Protein AF-A0A840VGY1-F1 (afdb_monomer_lite)

Organism: NCBI:txid595692

Secondary structure (DSSP, 8-state):
--------------------SSSSSHHHHHHHHHHHTTTTT-HHHHHHHHHHHHHH-GGGHHHHHHHHHHHTTT-HHHHHHHHHHHHHH-GGGHHHHHHHHHHH-GGGHHHHHHHHHHH-TT---------------------------PPPTT-PPPPPPPPP-PPPP-PPPPP-TTSSSS--

pLDDT: mean 76.1, std 21.3, range [33.56, 98.12]

Foldseek 3Di:
DDDDDDDDDPPPPPPDDPDDDPDDCVVLLVVLLVCLLCCVPPVPVNLVSLLVSCLVCVVCNLSNLLSNCVSVVNDLVSNLSSLLSSCVSPVVCNVVSLVSSCVNRVVNNVSSVVSCLVPPPPNPDPDDPDDDDDDDDDDDDDDDDPPDDDPDPPPDPDDDPDDPDDDPDPDDPDPDPPPPPPDD

Structure (mmCIF, N/CA/C/O backbone):
data_AF-A0A840VGY1-F1
#
_entry.id   AF-A0A840VGY1-F1
#
loop_
_atom_site.group_PDB
_atom_site.id
_atom_site.type_symbol
_atom_site.label_atom_id
_atom_site.label_alt_id
_atom_site.label_comp_id
_atom_site.label_asym_id
_atom_site.label_entity_id
_atom_site.label_seq_id
_atom_site.pdbx_PDB_ins_code
_atom_site.Cartn_x
_atom_site.Cartn_y
_atom_site.Cartn_z
_atom_site.occupancy
_atom_site.B_iso_or_equiv
_atom_site.auth_seq_id
_atom_site.auth_comp_id
_atom_site.auth_asym_id
_atom_site.auth_atom_id
_atom_site.pdbx_PDB_model_num
ATOM 1 N N . MET A 1 1 ? 0.683 31.028 -53.268 1.00 37.47 1 MET A N 1
ATOM 2 C CA . MET A 1 1 ? 1.027 29.956 -52.304 1.00 37.47 1 MET A CA 1
ATOM 3 C C . MET A 1 1 ? 0.993 30.625 -50.931 1.00 37.47 1 MET A C 1
ATOM 5 O O . MET A 1 1 ? 1.718 31.590 -50.764 1.00 37.47 1 MET A O 1
ATOM 9 N N . LYS A 1 2 ? -0.105 30.488 -50.165 1.00 45.09 2 LYS A N 1
ATOM 10 C CA . LYS A 1 2 ? -0.254 29.547 -49.023 1.00 45.09 2 LYS A CA 1
ATOM 11 C C . LYS A 1 2 ? 0.944 29.721 -48.072 1.00 45.09 2 LYS A C 1
ATOM 13 O O . LYS A 1 2 ? 2.042 29.390 -48.481 1.00 45.09 2 LYS A O 1
ATOM 18 N N . THR A 1 3 ? 0.808 30.291 -46.877 1.00 44.94 3 THR A N 1
ATOM 19 C CA . THR A 1 3 ? -0.027 29.775 -45.779 1.00 44.94 3 THR A CA 1
ATOM 20 C C . THR A 1 3 ? -0.295 30.836 -44.701 1.00 44.94 3 THR A C 1
ATOM 22 O O . THR A 1 3 ? 0.644 31.429 -44.177 1.00 44.94 3 THR A O 1
ATOM 25 N N . LEU A 1 4 ? -1.568 30.995 -44.315 1.00 55.50 4 LEU A N 1
ATOM 26 C CA . LEU A 1 4 ? -1.934 31.367 -42.947 1.00 55.50 4 LEU A CA 1
ATOM 27 C C . LEU A 1 4 ? -1.635 30.163 -42.042 1.00 55.50 4 LEU A C 1
ATOM 29 O O . LEU A 1 4 ? -2.032 29.047 -42.374 1.00 55.50 4 LEU A O 1
ATOM 33 N N . LEU A 1 5 ? -0.977 30.390 -40.910 1.00 54.34 5 LEU A N 1
ATOM 34 C CA . LEU A 1 5 ? -0.889 29.434 -39.807 1.00 54.34 5 LEU A CA 1
ATOM 35 C C . LEU A 1 5 ? -1.416 30.135 -38.545 1.00 54.34 5 LEU A C 1
ATOM 37 O O . LEU A 1 5 ? -0.905 31.204 -38.205 1.00 54.34 5 LEU A O 1
ATOM 41 N N . PRO A 1 6 ? -2.464 29.601 -37.894 1.00 53.00 6 PRO A N 1
ATOM 42 C CA . PRO A 1 6 ? -3.043 30.197 -36.700 1.00 53.00 6 PRO A CA 1
ATOM 43 C C . PRO A 1 6 ? -2.184 29.893 -35.469 1.00 53.00 6 PRO A C 1
ATOM 45 O O . PRO A 1 6 ? -1.683 28.784 -35.292 1.00 53.00 6 PRO A O 1
ATOM 48 N N . ALA A 1 7 ? -2.053 30.894 -34.601 1.00 57.69 7 ALA A N 1
ATOM 49 C CA . ALA A 1 7 ? -1.478 30.765 -33.273 1.00 57.69 7 ALA A CA 1
ATOM 50 C C . ALA A 1 7 ? -2.385 29.886 -32.392 1.00 57.69 7 ALA A C 1
ATOM 52 O O . ALA A 1 7 ? -3.384 30.350 -31.846 1.00 57.69 7 ALA A O 1
ATOM 53 N N . THR A 1 8 ? -2.049 28.605 -32.256 1.00 54.56 8 THR A N 1
ATOM 54 C CA . THR A 1 8 ? -2.622 27.729 -31.230 1.00 54.56 8 THR A CA 1
ATOM 55 C C . THR A 1 8 ? -1.930 27.994 -29.899 1.00 54.56 8 THR A C 1
ATOM 57 O O . THR A 1 8 ? -0.812 27.540 -29.660 1.00 54.56 8 THR A O 1
ATOM 60 N N . ILE A 1 9 ? -2.611 28.743 -29.033 1.00 57.97 9 ILE A N 1
ATOM 61 C CA . ILE A 1 9 ? -2.311 28.849 -27.605 1.00 57.97 9 ILE A CA 1
ATOM 62 C C . ILE A 1 9 ? -2.699 27.510 -26.970 1.00 57.97 9 ILE A C 1
ATOM 64 O O . ILE A 1 9 ? -3.877 27.245 -26.742 1.00 57.97 9 ILE A O 1
ATOM 68 N N . LEU A 1 10 ? -1.715 26.649 -26.712 1.00 57.31 10 LEU A N 1
ATOM 69 C CA . LEU A 1 10 ? -1.895 25.470 -25.870 1.00 57.31 10 LEU A CA 1
ATOM 70 C C . LEU A 1 10 ? -1.607 25.884 -24.423 1.00 57.31 10 LEU A C 1
ATOM 72 O O . LEU A 1 10 ? -0.466 25.860 -23.969 1.00 57.31 10 LEU A O 1
ATOM 76 N N . ALA A 1 11 ? -2.648 26.325 -23.716 1.00 55.69 11 ALA A N 1
ATOM 77 C CA . ALA A 1 11 ? -2.593 26.529 -22.275 1.00 55.69 11 ALA A CA 1
ATOM 78 C C . ALA A 1 11 ? -2.561 25.154 -21.590 1.00 55.69 11 ALA A C 1
ATOM 80 O O . ALA A 1 11 ? -3.594 24.521 -21.382 1.00 55.69 11 ALA A O 1
ATOM 81 N N . LEU A 1 12 ? -1.356 24.675 -21.282 1.00 55.78 12 LEU A N 1
ATOM 82 C CA . LEU A 1 12 ? -1.150 23.517 -20.424 1.00 55.78 12 LEU A CA 1
ATOM 83 C C . LEU A 1 12 ? -1.482 23.945 -18.985 1.00 55.78 12 LEU A C 1
ATOM 85 O O . LEU A 1 12 ? -0.701 24.644 -18.341 1.00 55.78 12 LEU A O 1
ATOM 89 N N . LEU A 1 13 ? -2.663 23.568 -18.494 1.00 54.06 13 LEU A N 1
ATOM 90 C CA . LEU A 1 13 ? -2.975 23.621 -17.068 1.00 54.06 13 LEU A CA 1
ATOM 91 C C . LEU A 1 13 ? -2.073 22.604 -16.369 1.00 54.06 13 LEU A C 1
ATOM 93 O O . LEU A 1 13 ? -2.357 21.409 -16.352 1.00 54.06 13 LEU A O 1
ATOM 97 N N . ALA A 1 14 ? -0.960 23.094 -15.831 1.00 49.06 14 ALA A N 1
ATOM 98 C CA . ALA A 1 14 ? -0.169 22.367 -14.861 1.00 49.06 14 ALA A CA 1
ATOM 99 C C . ALA A 1 14 ? -1.057 22.100 -13.639 1.00 49.06 14 ALA A C 1
ATOM 101 O O . ALA A 1 14 ? -1.367 23.002 -12.860 1.00 49.06 14 ALA A O 1
ATOM 102 N N . THR A 1 15 ? -1.494 20.855 -13.491 1.00 56.97 15 THR A N 1
ATOM 103 C CA . THR A 1 15 ? -1.931 20.301 -12.214 1.00 56.97 15 THR A CA 1
ATOM 104 C C . THR A 1 15 ? -0.753 20.402 -11.253 1.00 56.97 15 THR A C 1
ATOM 106 O O . THR A 1 15 ? 0.192 19.619 -11.335 1.00 56.97 15 THR A O 1
ATOM 109 N N . GLY A 1 16 ? -0.766 21.423 -10.397 1.00 52.69 16 GLY A N 1
ATOM 110 C CA . GLY A 1 16 ? 0.193 21.545 -9.307 1.00 52.69 16 GLY A CA 1
ATOM 111 C C . GLY A 1 16 ? 0.011 20.388 -8.317 1.00 52.69 16 GLY A C 1
ATOM 112 O O . GLY A 1 16 ? -1.127 19.966 -8.087 1.00 52.69 16 GLY A O 1
ATOM 113 N N . PRO A 1 17 ? 1.093 19.854 -7.732 1.00 56.78 17 PRO A N 1
ATOM 114 C CA . PRO A 1 17 ? 0.971 18.861 -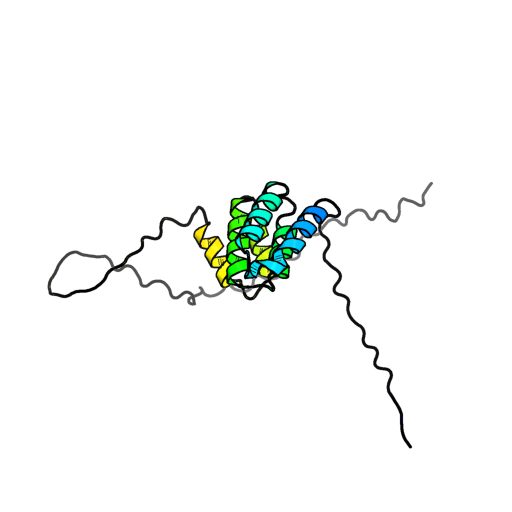6.678 1.00 56.78 17 PRO A CA 1
ATOM 115 C C . PRO A 1 17 ? 0.276 19.497 -5.467 1.00 56.78 17 PRO A C 1
ATOM 117 O O . PRO A 1 17 ? 0.675 20.561 -4.994 1.00 56.78 17 PRO A O 1
ATOM 120 N N . MET A 1 18 ? -0.769 18.841 -4.954 1.00 49.81 18 MET A N 1
ATOM 121 C CA . MET A 1 18 ? -1.250 19.084 -3.594 1.00 49.81 18 MET A CA 1
ATOM 122 C C . MET A 1 18 ? -0.141 18.638 -2.634 1.00 49.81 18 MET A C 1
ATOM 124 O O . MET A 1 18 ? -0.022 17.457 -2.319 1.00 49.81 18 MET A O 1
ATOM 128 N N . ALA A 1 19 ? 0.707 19.581 -2.230 1.00 50.59 19 ALA A N 1
ATOM 129 C CA . ALA A 1 19 ? 1.710 19.378 -1.200 1.00 50.59 19 ALA A CA 1
ATOM 130 C C . ALA A 1 19 ? 1.026 19.389 0.175 1.00 50.59 19 ALA A C 1
ATOM 132 O O . ALA A 1 19 ? 0.495 20.411 0.609 1.00 50.59 19 ALA A O 1
ATOM 133 N N . PHE A 1 20 ? 1.031 18.243 0.853 1.00 46.75 20 PHE A N 1
ATOM 134 C CA . PHE A 1 20 ? 0.835 18.157 2.296 1.00 46.75 20 PHE A CA 1
ATOM 135 C C . PHE A 1 20 ? 2.224 17.946 2.911 1.00 46.75 20 PHE A C 1
ATOM 137 O O . PHE A 1 20 ? 2.847 16.927 2.644 1.00 46.75 20 PHE A O 1
ATOM 144 N N . GLY A 1 21 ? 2.705 18.915 3.697 1.00 42.78 21 GLY A N 1
ATOM 145 C CA . GLY A 1 21 ? 3.806 18.743 4.656 1.00 42.78 21 GLY A CA 1
ATOM 146 C C . GLY A 1 21 ? 5.197 18.488 4.067 1.00 42.78 21 GLY A C 1
ATOM 147 O O . GLY A 1 21 ? 5.598 17.365 3.789 1.00 42.78 21 GLY A O 1
ATOM 148 N N . GLU A 1 22 ? 5.961 19.561 3.953 1.00 57.34 22 GLU A N 1
ATOM 149 C CA . GLU A 1 22 ? 7.277 19.641 3.335 1.00 57.34 22 GLU A CA 1
ATOM 150 C C . GLU A 1 22 ? 8.381 19.075 4.281 1.00 57.34 22 GLU A C 1
ATOM 152 O O . GLU A 1 22 ? 8.407 19.365 5.478 1.00 57.34 22 GLU A O 1
ATOM 157 N N . ASN A 1 23 ? 9.304 18.277 3.713 1.00 55.28 23 ASN A N 1
ATOM 158 C CA . ASN A 1 23 ? 10.675 17.929 4.165 1.00 55.28 23 ASN A CA 1
ATOM 159 C C . ASN A 1 23 ? 10.923 16.648 4.995 1.00 55.28 23 ASN A C 1
ATOM 161 O O . ASN A 1 23 ? 12.079 16.248 5.118 1.00 55.28 23 ASN A O 1
ATOM 165 N N . GLY A 1 24 ? 9.911 15.970 5.547 1.00 67.12 24 GLY A N 1
ATOM 166 C CA . GLY A 1 24 ? 10.141 14.752 6.357 1.00 67.12 24 GLY A CA 1
ATOM 167 C C . GLY A 1 24 ? 10.154 13.441 5.562 1.00 67.12 24 GLY A C 1
ATOM 168 O O . GLY A 1 24 ? 10.903 12.519 5.872 1.00 67.12 24 GLY A O 1
ATOM 169 N N . CYS A 1 25 ? 9.326 13.367 4.520 1.00 83.81 25 CYS A N 1
ATOM 170 C CA . CYS A 1 25 ? 9.029 12.117 3.818 1.00 83.81 25 CYS A CA 1
ATOM 171 C C . CYS A 1 25 ? 9.894 11.895 2.569 1.00 83.81 25 CYS A C 1
ATOM 173 O O . CYS A 1 25 ? 9.868 10.812 1.993 1.00 83.81 25 CYS A O 1
ATOM 175 N N . GLU A 1 26 ? 10.644 12.909 2.129 1.00 89.31 26 GLU A N 1
ATOM 176 C CA . GLU A 1 26 ? 11.343 12.909 0.837 1.00 89.31 26 GLU A CA 1
ATOM 177 C C . GLU A 1 26 ? 12.326 11.742 0.711 1.00 89.31 26 GLU A C 1
ATOM 179 O O . GLU A 1 26 ? 12.272 10.987 -0.258 1.00 89.31 26 GLU A O 1
ATOM 184 N N . ALA A 1 27 ? 13.140 11.510 1.743 1.00 90.62 27 ALA A N 1
ATOM 185 C CA . ALA A 1 27 ? 14.093 10.406 1.751 1.00 90.62 27 ALA A CA 1
ATOM 186 C C . ALA A 1 27 ? 13.401 9.028 1.703 1.00 90.62 27 ALA A C 1
ATOM 188 O O . ALA A 1 27 ? 13.912 8.098 1.079 1.00 90.62 27 ALA A O 1
ATOM 189 N N . SER A 1 28 ? 12.240 8.882 2.351 1.00 92.31 28 SER A N 1
ATOM 190 C CA . SER A 1 28 ? 11.427 7.659 2.296 1.00 92.31 28 SER A CA 1
ATOM 191 C C . SER A 1 28 ? 10.833 7.450 0.905 1.00 92.31 28 SER A C 1
ATOM 193 O O . SER A 1 28 ? 10.901 6.351 0.359 1.00 92.31 28 SER A O 1
ATOM 195 N N . ILE A 1 29 ? 10.311 8.515 0.294 1.00 93.75 29 ILE A N 1
ATOM 196 C CA . ILE A 1 29 ? 9.742 8.490 -1.058 1.00 93.75 29 ILE A CA 1
ATOM 197 C C . ILE A 1 29 ? 10.814 8.131 -2.092 1.00 93.75 29 ILE A C 1
ATOM 199 O O . ILE A 1 29 ? 10.563 7.301 -2.968 1.00 93.75 29 ILE A O 1
ATOM 203 N N . GLU A 1 30 ? 12.014 8.704 -1.984 1.00 94.06 30 GLU A N 1
ATOM 204 C CA . GLU A 1 30 ? 13.137 8.406 -2.877 1.00 94.06 30 GLU A CA 1
ATOM 205 C C . GLU A 1 30 ? 13.526 6.924 -2.800 1.00 94.06 30 GLU A C 1
ATOM 207 O O . GLU A 1 30 ? 13.610 6.248 -3.830 1.00 94.06 30 GLU A O 1
ATOM 212 N N . ARG A 1 31 ? 13.680 6.386 -1.581 1.00 93.75 31 ARG A N 1
ATOM 213 C CA . ARG A 1 31 ? 14.003 4.967 -1.369 1.00 93.75 31 ARG A CA 1
ATOM 214 C C . ARG A 1 31 ? 12.941 4.037 -1.950 1.00 93.75 31 ARG A C 1
ATOM 216 O O . ARG A 1 31 ? 13.291 3.059 -2.605 1.00 93.75 31 ARG A O 1
ATOM 223 N N . ILE A 1 32 ? 11.661 4.352 -1.756 1.00 96.19 32 ILE A N 1
ATOM 224 C CA . ILE A 1 32 ? 10.546 3.570 -2.307 1.00 96.19 32 ILE A CA 1
ATOM 225 C C . ILE A 1 32 ? 10.537 3.627 -3.833 1.00 96.19 32 ILE A C 1
ATOM 227 O O . ILE A 1 32 ? 10.438 2.596 -4.494 1.00 96.19 32 ILE A O 1
ATOM 231 N N . THR A 1 33 ? 10.695 4.815 -4.410 1.00 94.00 33 THR A N 1
ATOM 232 C CA . THR A 1 33 ? 10.669 5.003 -5.867 1.00 94.00 33 THR A CA 1
ATOM 233 C C . THR A 1 33 ? 11.829 4.267 -6.545 1.00 94.00 33 THR A C 1
ATOM 235 O O . THR A 1 33 ? 11.649 3.674 -7.609 1.00 94.00 33 THR A O 1
ATOM 238 N N . ALA A 1 34 ? 13.002 4.222 -5.903 1.00 93.25 34 ALA A N 1
ATOM 239 C CA . ALA A 1 34 ? 14.182 3.515 -6.405 1.00 93.25 34 ALA A CA 1
ATOM 240 C C . ALA A 1 34 ? 13.997 1.987 -6.525 1.00 93.25 34 ALA A C 1
ATOM 242 O O . ALA A 1 34 ? 14.684 1.344 -7.335 1.00 93.25 34 ALA A O 1
ATOM 243 N N . VAL A 1 35 ? 13.088 1.402 -5.737 1.00 94.88 35 VAL A N 1
ATOM 244 C CA . VAL A 1 35 ? 12.778 -0.039 -5.769 1.00 94.88 35 VAL A CA 1
ATOM 245 C C . VAL A 1 35 ? 11.474 -0.351 -6.508 1.00 94.88 35 VAL A C 1
ATOM 247 O O . VAL A 1 35 ? 11.383 -1.391 -7.156 1.00 94.88 35 VAL A O 1
ATOM 250 N N . ALA A 1 36 ? 10.491 0.555 -6.502 1.00 91.56 36 ALA A N 1
ATOM 251 C CA . ALA A 1 36 ? 9.150 0.305 -7.038 1.00 91.56 36 ALA A CA 1
ATOM 252 C C . ALA A 1 36 ? 9.138 -0.069 -8.531 1.00 91.56 36 ALA A C 1
ATOM 254 O O . ALA A 1 36 ? 8.428 -0.994 -8.919 1.00 91.56 36 ALA A O 1
ATOM 255 N N . GLY A 1 37 ? 10.003 0.542 -9.351 1.00 87.75 37 GLY A N 1
ATOM 256 C CA . GLY A 1 37 ? 10.126 0.200 -10.778 1.00 87.75 37 GLY A CA 1
ATOM 257 C C . GLY A 1 37 ? 10.605 -1.233 -11.057 1.00 87.75 37 GLY A C 1
ATOM 258 O O . GLY A 1 37 ? 10.496 -1.718 -12.181 1.00 87.75 37 GLY A O 1
ATOM 259 N N . ARG A 1 38 ? 11.131 -1.933 -10.043 1.00 89.50 38 ARG A N 1
ATOM 260 C CA . ARG A 1 38 ? 11.603 -3.326 -10.125 1.00 89.50 38 ARG A CA 1
ATOM 261 C C . ARG A 1 38 ? 10.648 -4.325 -9.479 1.00 89.50 38 ARG A C 1
ATOM 263 O O . ARG A 1 38 ? 10.938 -5.517 -9.473 1.00 89.50 38 ARG A O 1
ATOM 270 N N . ALA A 1 39 ? 9.485 -3.881 -9.008 1.00 88.38 39 ALA A N 1
ATOM 271 C CA . ALA A 1 39 ? 8.540 -4.727 -8.284 1.00 88.38 39 ALA A CA 1
ATOM 272 C C . ALA A 1 39 ? 8.006 -5.924 -9.092 1.00 88.38 39 ALA A C 1
ATOM 274 O O . ALA A 1 39 ? 7.576 -6.910 -8.506 1.00 88.38 39 ALA A O 1
ATOM 275 N N . LYS A 1 40 ? 8.063 -5.874 -10.431 1.00 87.00 40 LYS A N 1
ATOM 276 C CA . LYS A 1 40 ? 7.739 -7.023 -11.298 1.00 87.00 40 LYS A CA 1
ATOM 277 C C . LYS A 1 40 ? 8.759 -8.163 -11.196 1.00 87.00 40 LYS A C 1
ATOM 279 O O . LYS A 1 40 ? 8.418 -9.303 -11.488 1.00 87.00 40 LYS A O 1
ATOM 284 N N . VAL A 1 41 ? 9.998 -7.845 -10.829 1.00 90.50 41 VAL A N 1
ATOM 285 C CA . VAL A 1 41 ? 11.082 -8.815 -10.631 1.00 90.50 41 VAL A CA 1
ATOM 286 C C . VAL A 1 41 ? 11.129 -9.232 -9.164 1.00 90.50 41 VAL A C 1
ATOM 288 O O . VAL A 1 41 ? 11.091 -10.423 -8.876 1.00 90.50 41 VAL A O 1
ATOM 291 N N . ASP A 1 42 ? 11.112 -8.252 -8.255 1.00 90.69 42 ASP A N 1
ATOM 292 C CA . ASP A 1 42 ? 11.289 -8.468 -6.817 1.00 90.69 42 ASP A CA 1
ATOM 293 C C . ASP A 1 42 ? 10.217 -7.724 -5.992 1.00 90.69 42 ASP A C 1
ATOM 295 O O . ASP A 1 42 ? 10.496 -6.706 -5.351 1.00 90.69 42 ASP A O 1
ATOM 299 N N . PRO A 1 43 ? 8.964 -8.218 -5.959 1.00 92.50 43 PRO A N 1
ATOM 300 C CA . PRO A 1 43 ? 7.885 -7.560 -5.217 1.00 92.50 43 PRO A CA 1
ATOM 301 C C . PRO A 1 43 ? 8.144 -7.560 -3.704 1.00 92.50 43 PRO A C 1
ATOM 303 O O . PRO A 1 43 ? 7.746 -6.635 -3.003 1.00 92.50 43 PRO A O 1
ATOM 306 N N . ILE A 1 44 ? 8.854 -8.569 -3.195 1.00 95.81 44 ILE A N 1
ATOM 307 C CA . ILE A 1 44 ? 9.165 -8.707 -1.767 1.00 95.81 44 ILE A CA 1
ATOM 308 C C . ILE A 1 44 ? 10.065 -7.572 -1.271 1.00 95.81 44 ILE A C 1
ATOM 310 O O . ILE A 1 44 ? 9.872 -7.090 -0.157 1.00 95.81 44 ILE A O 1
ATOM 314 N N . GLU A 1 45 ? 11.020 -7.114 -2.085 1.00 95.62 45 GLU A N 1
ATOM 315 C CA . GLU A 1 45 ? 11.885 -5.991 -1.712 1.00 95.62 45 GLU A CA 1
ATOM 316 C C . GLU A 1 45 ? 11.073 -4.701 -1.564 1.00 95.62 45 GLU A C 1
ATOM 318 O O . GLU A 1 45 ? 11.222 -3.998 -0.562 1.00 95.62 45 GLU A O 1
ATOM 323 N N . LEU A 1 46 ? 10.159 -4.434 -2.505 1.00 96.69 46 LEU A N 1
ATOM 324 C CA . LEU A 1 46 ? 9.251 -3.292 -2.418 1.00 96.69 46 LEU A CA 1
ATOM 325 C C . LEU A 1 46 ? 8.409 -3.353 -1.139 1.00 96.69 46 LEU A C 1
ATOM 327 O O . LEU A 1 46 ? 8.369 -2.374 -0.398 1.00 96.69 46 LEU A O 1
ATOM 331 N N . LEU A 1 47 ? 7.759 -4.486 -0.858 1.00 97.50 47 LEU A N 1
ATOM 332 C CA . LEU A 1 47 ? 6.904 -4.620 0.327 1.00 97.50 47 LEU A CA 1
ATOM 333 C C . LEU A 1 47 ? 7.705 -4.455 1.622 1.00 97.50 47 LEU A C 1
ATOM 335 O O . LEU A 1 47 ? 7.267 -3.747 2.524 1.00 97.50 47 LEU A O 1
ATOM 339 N N . ARG A 1 48 ? 8.919 -5.015 1.692 1.00 97.50 48 ARG A N 1
ATOM 340 C CA . ARG A 1 48 ? 9.812 -4.827 2.844 1.00 97.50 48 ARG A CA 1
ATOM 341 C C . ARG A 1 48 ? 10.172 -3.356 3.048 1.00 97.50 48 ARG A C 1
ATOM 343 O O . ARG A 1 48 ? 10.255 -2.895 4.181 1.00 97.50 48 ARG A O 1
ATOM 350 N N . MET A 1 49 ? 10.411 -2.624 1.963 1.00 96.81 49 MET A N 1
ATOM 351 C CA . MET A 1 49 ? 10.700 -1.194 2.041 1.00 96.81 49 MET A CA 1
ATOM 352 C C . MET A 1 49 ? 9.467 -0.396 2.466 1.00 96.81 49 MET A C 1
ATOM 354 O O . MET A 1 49 ? 9.593 0.481 3.313 1.00 96.81 49 MET A O 1
ATOM 358 N N . VAL A 1 50 ? 8.279 -0.719 1.951 1.00 97.69 50 VAL A N 1
ATOM 359 C CA . VAL A 1 50 ? 7.022 -0.091 2.390 1.00 97.69 50 VAL A CA 1
ATOM 360 C C . VAL A 1 50 ? 6.814 -0.297 3.891 1.00 97.69 50 VAL A C 1
ATOM 362 O O . VAL A 1 50 ? 6.577 0.678 4.596 1.00 97.69 50 VAL A O 1
ATOM 365 N N . ASP A 1 51 ? 6.963 -1.524 4.389 1.00 97.75 51 ASP A N 1
ATOM 366 C CA . ASP A 1 51 ? 6.839 -1.846 5.816 1.00 97.75 51 ASP A CA 1
ATOM 367 C C . ASP A 1 51 ? 7.777 -0.996 6.688 1.00 97.75 51 ASP A C 1
ATOM 369 O O . ASP A 1 51 ? 7.332 -0.303 7.605 1.00 97.75 51 ASP A O 1
ATOM 373 N N . VAL A 1 52 ? 9.070 -0.979 6.347 1.00 97.12 52 VAL A N 1
ATOM 374 C CA . VAL A 1 52 ? 10.095 -0.234 7.093 1.00 97.12 52 VAL A CA 1
ATOM 375 C C . VAL A 1 52 ? 9.816 1.268 7.075 1.00 97.12 52 VAL A C 1
ATOM 377 O O . VAL A 1 52 ? 9.883 1.926 8.116 1.00 97.12 52 VAL A O 1
ATOM 380 N N . GLU A 1 53 ? 9.503 1.826 5.906 1.00 96.62 53 GLU A N 1
ATOM 381 C CA . GLU A 1 53 ? 9.312 3.266 5.753 1.00 96.62 53 GLU A CA 1
ATOM 382 C C . GLU A 1 53 ? 8.020 3.756 6.406 1.00 96.62 53 GLU A C 1
ATOM 384 O O . GLU A 1 53 ? 8.038 4.810 7.045 1.00 96.62 53 GLU A O 1
ATOM 389 N N . VAL A 1 54 ? 6.922 2.999 6.299 1.00 97.12 54 VAL A N 1
ATOM 390 C CA . VAL A 1 54 ? 5.649 3.332 6.957 1.00 97.12 54 VAL A CA 1
ATOM 391 C C . VAL A 1 54 ? 5.770 3.187 8.473 1.00 97.12 54 VAL A C 1
ATOM 393 O O . VAL A 1 54 ? 5.318 4.075 9.193 1.00 97.12 54 VAL A O 1
ATOM 396 N N . THR A 1 55 ? 6.429 2.134 8.967 1.00 96.06 55 THR A N 1
ATOM 397 C CA . THR A 1 55 ? 6.657 1.932 10.410 1.00 96.06 55 THR A CA 1
ATOM 398 C C . THR A 1 55 ? 7.507 3.056 11.003 1.00 96.06 55 THR A C 1
ATOM 400 O O . THR A 1 55 ? 7.202 3.575 12.076 1.00 96.06 55 THR A O 1
ATOM 403 N N . GLY A 1 56 ? 8.576 3.456 10.306 1.00 94.00 56 GLY A N 1
ATOM 404 C CA . GLY A 1 56 ? 9.450 4.545 10.745 1.00 94.00 56 GLY A CA 1
ATOM 405 C C . GLY A 1 56 ? 8.813 5.931 10.617 1.00 94.00 56 GLY A C 1
ATOM 406 O O . GLY A 1 56 ? 9.156 6.831 11.382 1.00 94.00 56 GLY A O 1
ATOM 407 N N . ASN A 1 57 ? 7.885 6.105 9.671 1.00 94.56 57 ASN A N 1
ATOM 408 C CA . ASN A 1 57 ? 7.302 7.399 9.316 1.00 94.56 57 ASN A CA 1
ATOM 409 C C . ASN A 1 57 ? 5.780 7.291 9.086 1.00 94.56 57 ASN A C 1
ATOM 411 O O . ASN A 1 57 ? 5.298 7.551 7.978 1.00 94.56 57 ASN A O 1
ATOM 415 N N . PRO A 1 58 ? 4.974 6.969 10.115 1.00 92.44 58 PRO A N 1
ATOM 416 C CA . PRO A 1 58 ? 3.536 6.738 9.944 1.00 92.44 58 PRO A CA 1
ATOM 417 C C . PRO A 1 58 ? 2.776 7.988 9.470 1.00 92.44 58 PRO A C 1
ATOM 419 O O . PRO A 1 58 ? 1.757 7.874 8.791 1.00 92.44 58 PRO A O 1
ATOM 422 N N . GLY A 1 59 ? 3.293 9.191 9.755 1.00 93.69 59 GLY A N 1
ATOM 423 C CA . GLY A 1 59 ? 2.746 10.453 9.240 1.00 93.69 59 GLY A CA 1
ATOM 424 C C . GLY A 1 59 ? 2.921 10.655 7.727 1.00 93.69 59 GLY A C 1
ATOM 425 O O . GLY A 1 59 ? 2.225 11.483 7.153 1.00 93.69 59 GLY A O 1
ATOM 426 N N . CYS A 1 60 ? 3.806 9.884 7.088 1.00 93.75 60 CYS A N 1
ATOM 427 C CA . CYS A 1 60 ? 4.110 9.920 5.652 1.00 93.75 60 CYS A CA 1
ATOM 428 C C . CYS A 1 60 ? 3.461 8.762 4.873 1.00 93.75 60 CYS A C 1
ATOM 430 O O . CYS A 1 60 ? 3.791 8.534 3.707 1.00 93.75 60 CYS A O 1
ATOM 432 N N . CYS A 1 61 ? 2.592 7.971 5.514 1.00 95.69 61 CYS A N 1
ATOM 433 C CA . CYS A 1 61 ? 2.070 6.729 4.942 1.00 95.69 61 CYS A CA 1
ATOM 434 C C . CYS A 1 61 ? 1.391 6.931 3.576 1.00 95.69 61 CYS A C 1
ATOM 436 O O . CYS A 1 61 ? 1.572 6.114 2.677 1.00 95.69 61 CYS A O 1
ATOM 438 N N . CYS A 1 62 ? 0.674 8.039 3.378 1.00 96.50 62 CYS A N 1
ATOM 439 C CA . CYS A 1 62 ? 0.045 8.356 2.099 1.00 96.50 62 CYS A CA 1
ATOM 440 C C . CYS A 1 62 ? 1.056 8.537 0.973 1.00 96.50 62 CYS A C 1
ATOM 442 O O . CYS A 1 62 ? 0.871 7.984 -0.106 1.00 96.50 62 CYS A O 1
ATOM 444 N N . GLU A 1 63 ? 2.107 9.312 1.201 1.00 96.50 63 GLU A N 1
ATOM 445 C CA . GLU A 1 63 ? 3.125 9.635 0.204 1.00 96.50 63 GLU A CA 1
ATOM 446 C C . GLU A 1 63 ? 3.952 8.394 -0.139 1.00 96.50 63 GLU A C 1
ATOM 448 O O . GLU A 1 63 ? 4.209 8.135 -1.314 1.00 96.50 63 GLU A O 1
ATOM 453 N N . ILE A 1 64 ? 4.278 7.578 0.867 1.00 97.00 64 ILE A N 1
ATOM 454 C CA . ILE A 1 64 ? 4.963 6.290 0.703 1.00 97.00 64 ILE A CA 1
ATOM 455 C C . ILE A 1 64 ? 4.122 5.331 -0.154 1.00 97.00 64 ILE A C 1
ATOM 457 O O . ILE A 1 64 ? 4.617 4.782 -1.139 1.00 97.00 64 ILE A O 1
ATOM 461 N N . VAL A 1 65 ? 2.834 5.169 0.168 1.00 97.69 65 VAL A N 1
ATOM 462 C CA . VAL A 1 65 ? 1.913 4.289 -0.572 1.00 97.69 65 VAL A CA 1
ATOM 463 C C . VAL A 1 65 ? 1.688 4.797 -1.997 1.00 97.69 65 VAL A C 1
ATOM 465 O O . VAL A 1 65 ? 1.773 4.018 -2.946 1.00 97.69 65 VAL A O 1
ATOM 468 N N . LYS A 1 66 ? 1.471 6.107 -2.177 1.00 96.81 66 LYS A N 1
ATOM 469 C CA . LYS A 1 66 ? 1.352 6.748 -3.498 1.00 96.81 66 LYS A CA 1
ATOM 470 C C . LYS A 1 66 ? 2.587 6.479 -4.358 1.00 96.81 66 LYS A C 1
ATOM 472 O O . LYS A 1 66 ? 2.433 6.148 -5.532 1.00 96.81 66 LYS A O 1
ATOM 477 N N . ALA A 1 67 ? 3.786 6.641 -3.797 1.00 96.69 67 ALA A N 1
ATOM 478 C CA . ALA A 1 67 ? 5.043 6.438 -4.513 1.00 96.69 67 ALA A CA 1
ATOM 479 C C . ALA A 1 67 ? 5.238 4.970 -4.916 1.00 96.69 67 ALA A C 1
ATOM 481 O O . ALA A 1 67 ? 5.561 4.689 -6.070 1.00 96.69 67 ALA A O 1
ATOM 482 N N . ALA A 1 68 ? 4.972 4.037 -3.996 1.00 96.62 68 ALA A N 1
ATOM 483 C CA . ALA A 1 68 ? 5.043 2.604 -4.266 1.00 96.62 68 ALA A CA 1
ATOM 484 C C . ALA A 1 68 ? 4.090 2.199 -5.401 1.00 96.62 68 ALA A C 1
ATOM 486 O O . ALA A 1 68 ? 4.510 1.564 -6.366 1.00 96.62 68 ALA A O 1
ATOM 487 N N . ILE A 1 69 ? 2.825 2.625 -5.326 1.00 97.31 69 ILE A N 1
ATOM 488 C CA . ILE A 1 69 ? 1.800 2.293 -6.324 1.00 97.31 69 ILE A CA 1
ATOM 489 C C . ILE A 1 69 ? 2.152 2.876 -7.696 1.00 97.31 69 ILE A C 1
ATOM 491 O O . ILE A 1 69 ? 2.156 2.144 -8.687 1.00 97.31 69 ILE A O 1
ATOM 495 N N . GLN A 1 70 ? 2.499 4.165 -7.767 1.00 96.00 70 GLN A N 1
ATOM 496 C CA . GLN A 1 70 ? 2.864 4.808 -9.034 1.00 96.00 70 GLN A CA 1
ATOM 497 C C . GLN A 1 70 ? 4.082 4.144 -9.680 1.00 96.00 70 GLN A C 1
ATOM 499 O O . GLN A 1 70 ? 4.070 3.889 -10.883 1.00 96.00 70 GLN A O 1
ATOM 504 N N . GLY A 1 71 ? 5.103 3.798 -8.889 1.00 93.88 71 GLY A N 1
ATOM 505 C CA . GLY A 1 71 ? 6.297 3.120 -9.394 1.00 93.88 71 GLY A CA 1
ATOM 506 C C . GLY A 1 71 ? 6.042 1.700 -9.911 1.00 93.88 71 GLY A C 1
ATOM 507 O O . GLY A 1 71 ? 6.849 1.189 -10.680 1.00 93.88 71 GLY A O 1
ATOM 508 N N . THR A 1 72 ? 4.913 1.085 -9.544 1.00 94.50 72 THR A N 1
ATOM 509 C CA . THR A 1 72 ? 4.484 -0.242 -10.030 1.00 94.50 72 THR A CA 1
ATOM 510 C C . THR A 1 72 ? 3.550 -0.174 -11.240 1.00 94.50 72 THR A C 1
ATOM 512 O O . THR A 1 72 ? 2.990 -1.192 -11.638 1.00 94.50 72 THR A O 1
ATOM 515 N N . GLU A 1 73 ? 3.361 1.017 -11.821 1.00 93.06 73 GLU A N 1
ATOM 516 C CA . GLU A 1 73 ? 2.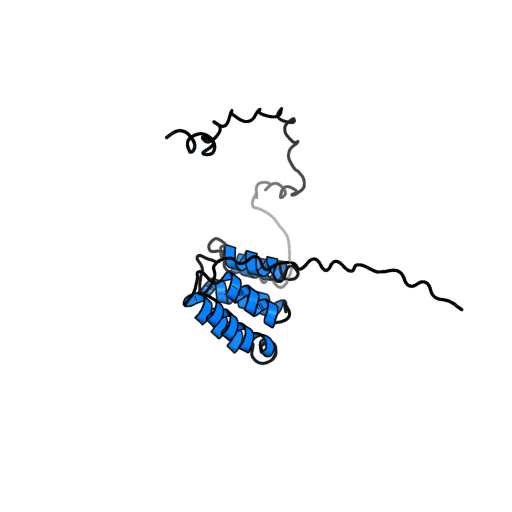413 1.266 -12.918 1.00 93.06 73 GLU A CA 1
ATOM 517 C C . GLU A 1 73 ? 0.952 0.963 -12.536 1.00 93.06 73 GLU A C 1
ATOM 519 O O . GLU A 1 73 ? 0.130 0.658 -13.398 1.00 93.06 73 GLU A O 1
ATOM 524 N N . CYS A 1 74 ? 0.622 1.073 -11.243 1.00 92.06 74 CYS A N 1
ATOM 525 C CA . CYS A 1 74 ? -0.696 0.739 -10.696 1.00 92.06 74 CYS A CA 1
ATOM 526 C C . CYS A 1 74 ? -1.131 -0.711 -10.987 1.00 92.06 74 CYS A C 1
ATOM 528 O O . CYS A 1 74 ? -2.301 -0.958 -11.280 1.00 92.06 74 CYS A O 1
ATOM 530 N N . ASP A 1 75 ? -0.199 -1.668 -10.915 1.00 93.94 75 ASP A N 1
ATOM 531 C CA . ASP A 1 75 ? -0.533 -3.091 -11.002 1.00 93.94 75 ASP A CA 1
ATOM 532 C C . ASP A 1 75 ? -1.485 -3.499 -9.867 1.00 93.94 75 ASP A C 1
ATOM 534 O O . ASP A 1 75 ? -1.171 -3.352 -8.685 1.00 93.94 75 ASP A O 1
ATOM 538 N N . ASP A 1 76 ? -2.651 -4.027 -10.236 1.00 92.19 76 ASP A N 1
ATOM 539 C CA . ASP A 1 76 ? -3.748 -4.285 -9.303 1.00 92.19 76 ASP A CA 1
ATOM 540 C C . ASP A 1 76 ? -3.366 -5.263 -8.182 1.00 92.19 76 ASP A C 1
ATOM 542 O O . ASP A 1 76 ? -3.705 -5.060 -7.012 1.00 92.19 76 ASP A O 1
ATOM 546 N N . ALA A 1 77 ? -2.596 -6.303 -8.516 1.00 91.06 77 ALA A N 1
ATOM 547 C CA . ALA A 1 77 ? -2.152 -7.287 -7.540 1.00 91.06 77 ALA A CA 1
ATOM 548 C C . ALA A 1 77 ? -1.158 -6.661 -6.552 1.00 91.06 77 ALA A C 1
ATOM 550 O O . ALA A 1 77 ? -1.310 -6.845 -5.339 1.00 91.06 77 ALA A O 1
ATOM 551 N N . ILE A 1 78 ? -0.185 -5.889 -7.050 1.00 94.56 78 ILE A N 1
ATOM 552 C CA . ILE A 1 78 ? 0.813 -5.207 -6.215 1.00 94.56 78 ILE A CA 1
ATOM 553 C C . ILE A 1 78 ? 0.160 -4.139 -5.329 1.00 94.56 78 ILE A C 1
ATOM 555 O O . ILE A 1 78 ? 0.507 -4.052 -4.150 1.00 94.56 78 ILE A O 1
ATOM 559 N N . VAL A 1 79 ? -0.827 -3.389 -5.832 1.00 96.56 79 VAL A N 1
ATOM 560 C CA . VAL A 1 79 ? -1.577 -2.392 -5.044 1.00 96.56 79 VAL A CA 1
ATOM 561 C C . VAL A 1 79 ? -2.181 -3.024 -3.791 1.00 96.56 79 VAL A C 1
ATOM 563 O O . VAL A 1 79 ? -2.018 -2.483 -2.696 1.00 96.56 79 VAL A O 1
ATOM 566 N N . GLY A 1 80 ? -2.823 -4.189 -3.920 1.00 96.69 80 GLY A N 1
ATOM 567 C CA . GLY A 1 80 ? -3.384 -4.904 -2.771 1.00 96.69 80 GLY A CA 1
ATOM 568 C C . GLY A 1 80 ? -2.334 -5.251 -1.713 1.00 96.69 80 GLY A C 1
ATOM 569 O O . GLY A 1 80 ? -2.548 -4.990 -0.531 1.00 96.69 80 GLY A O 1
ATOM 570 N N . TYR A 1 81 ? -1.178 -5.773 -2.134 1.00 97.38 81 TYR A N 1
ATOM 571 C CA . TYR A 1 81 ? -0.096 -6.124 -1.210 1.00 97.38 81 TYR A CA 1
ATOM 572 C C . TYR A 1 81 ? 0.534 -4.901 -0.538 1.00 97.38 81 TYR A C 1
ATOM 574 O O . TYR A 1 81 ? 0.816 -4.944 0.659 1.00 97.38 81 TYR A O 1
ATOM 582 N N . VAL A 1 82 ? 0.733 -3.805 -1.275 1.00 97.69 82 VAL A N 1
ATOM 583 C CA . VAL A 1 82 ? 1.254 -2.544 -0.721 1.00 97.69 82 VAL A CA 1
ATOM 584 C C . VAL A 1 82 ? 0.307 -2.001 0.346 1.00 97.69 82 VAL A C 1
ATOM 586 O O . VAL A 1 82 ? 0.760 -1.610 1.419 1.00 97.69 82 VAL A O 1
ATOM 589 N N . VAL A 1 83 ? -1.001 -2.011 0.078 1.00 97.94 83 VAL A N 1
ATOM 590 C CA . VAL A 1 83 ? -2.021 -1.550 1.028 1.00 97.94 83 VAL A CA 1
ATOM 591 C C . VAL A 1 83 ? -2.064 -2.440 2.267 1.00 97.94 83 VAL A C 1
ATOM 593 O O . VAL A 1 83 ? -2.011 -1.919 3.376 1.00 97.94 83 VAL A O 1
ATOM 596 N N . GLU A 1 84 ? -2.102 -3.764 2.101 1.00 97.44 84 GLU A N 1
ATOM 597 C CA . GLU A 1 84 ? -2.079 -4.719 3.218 1.00 97.44 84 GLU A CA 1
ATOM 598 C C . GLU A 1 84 ? -0.837 -4.515 4.099 1.00 97.44 84 GLU A C 1
ATOM 600 O O . GLU A 1 84 ? -0.955 -4.379 5.316 1.00 97.44 84 GLU A O 1
ATOM 605 N N . THR A 1 85 ? 0.337 -4.392 3.477 1.00 98.12 85 THR A N 1
ATOM 606 C CA . THR A 1 85 ? 1.615 -4.199 4.178 1.00 98.12 85 THR A CA 1
ATOM 607 C C . THR A 1 85 ? 1.657 -2.868 4.929 1.00 98.12 85 THR A C 1
ATOM 609 O O . THR A 1 85 ? 1.991 -2.828 6.110 1.00 98.12 85 THR A O 1
ATOM 612 N N . ALA A 1 86 ? 1.267 -1.767 4.282 1.00 97.69 86 ALA A N 1
ATOM 613 C CA . ALA A 1 86 ? 1.252 -0.452 4.918 1.00 97.69 86 ALA A CA 1
ATOM 614 C C . ALA A 1 86 ? 0.285 -0.394 6.113 1.00 97.69 86 ALA A C 1
ATOM 616 O O . ALA A 1 86 ? 0.560 0.292 7.095 1.00 97.69 86 ALA A O 1
ATOM 617 N N . ILE A 1 87 ? -0.836 -1.117 6.056 1.00 97.44 87 ILE A N 1
ATOM 618 C CA . ILE A 1 87 ? -1.821 -1.159 7.147 1.00 97.44 87 ILE A CA 1
ATOM 619 C C . ILE A 1 87 ? -1.314 -1.977 8.321 1.00 97.44 87 ILE A C 1
ATOM 621 O O . ILE A 1 87 ? -1.526 -1.582 9.463 1.00 97.44 87 ILE A O 1
ATOM 625 N N . GLN A 1 88 ? -0.628 -3.087 8.062 1.00 96.38 88 GLN A N 1
ATOM 626 C CA . GLN A 1 88 ? 0.022 -3.846 9.128 1.00 96.38 88 GLN A CA 1
ATOM 627 C C . GLN A 1 88 ? 1.110 -3.013 9.824 1.00 96.38 88 GLN A C 1
ATOM 629 O O . GLN A 1 88 ? 1.220 -3.068 11.047 1.00 96.38 88 GLN A O 1
ATOM 634 N N . ALA A 1 89 ? 1.847 -2.193 9.068 1.00 97.06 89 ALA A N 1
ATOM 635 C CA . ALA A 1 89 ? 2.864 -1.282 9.594 1.00 97.06 89 ALA A CA 1
ATOM 636 C C . ALA A 1 89 ? 2.277 -0.081 10.369 1.00 97.06 89 ALA A C 1
ATOM 638 O O . ALA A 1 89 ? 2.847 0.354 11.370 1.00 97.06 89 ALA A O 1
ATOM 639 N N . ALA A 1 90 ? 1.139 0.466 9.927 1.00 96.62 90 ALA A N 1
ATOM 640 C CA . ALA A 1 90 ? 0.472 1.610 10.555 1.00 96.62 90 ALA A CA 1
ATOM 641 C C . ALA A 1 90 ? -1.062 1.426 10.606 1.00 96.62 90 ALA A C 1
ATOM 643 O O . ALA A 1 90 ? -1.793 2.075 9.847 1.00 96.62 90 ALA A O 1
ATOM 644 N N . PRO A 1 91 ? -1.584 0.589 11.523 1.00 95.06 91 PRO A N 1
ATOM 645 C CA . PRO A 1 91 ? -3.010 0.249 11.576 1.00 95.06 91 PRO A CA 1
ATOM 646 C C . PRO A 1 91 ? -3.901 1.453 11.905 1.00 95.06 91 PRO A C 1
ATOM 648 O O . PRO A 1 91 ? -5.003 1.573 11.370 1.00 95.06 91 PRO A O 1
ATOM 651 N N . ASP A 1 92 ? -3.408 2.411 12.696 1.00 95.44 92 ASP A N 1
ATOM 652 C CA . ASP A 1 92 ? -4.117 3.667 12.981 1.00 95.44 92 ASP A CA 1
ATOM 653 C C . ASP A 1 92 ? -4.354 4.520 11.722 1.00 95.44 92 ASP A C 1
ATOM 655 O O . ASP A 1 92 ? -5.270 5.343 11.680 1.00 95.44 92 ASP A O 1
ATOM 659 N N . GLN A 1 93 ? -3.553 4.307 10.673 1.00 96.44 93 GLN A N 1
ATOM 660 C CA . GLN A 1 93 ? -3.653 5.003 9.391 1.00 96.44 93 GLN A CA 1
ATOM 661 C C . GLN A 1 93 ? -4.435 4.207 8.340 1.00 96.44 93 GLN A C 1
ATOM 663 O O . GLN A 1 93 ? -4.505 4.630 7.186 1.00 96.44 93 GLN A O 1
ATOM 668 N N . MET A 1 94 ? -5.073 3.090 8.709 1.00 95.81 94 MET A N 1
ATOM 669 C CA . MET A 1 94 ? -5.732 2.171 7.771 1.00 95.81 94 MET A CA 1
ATOM 670 C C . MET A 1 94 ? -6.658 2.871 6.771 1.00 95.81 94 MET A C 1
ATOM 672 O O . MET A 1 94 ? -6.553 2.686 5.557 1.00 95.81 94 MET A O 1
ATOM 676 N N . ARG A 1 95 ? -7.543 3.738 7.274 1.00 95.19 95 ARG A N 1
ATOM 677 C CA . ARG A 1 95 ? -8.490 4.481 6.430 1.00 95.19 95 ARG A CA 1
ATOM 678 C C . ARG A 1 95 ? -7.799 5.479 5.509 1.00 95.19 95 ARG A C 1
ATOM 680 O O . ARG A 1 95 ? -8.279 5.695 4.398 1.00 95.19 95 ARG A O 1
ATOM 687 N N . LEU A 1 96 ? -6.727 6.108 5.978 1.00 96.62 96 LEU A N 1
ATOM 688 C CA . LEU A 1 96 ? -5.976 7.098 5.217 1.00 96.62 96 LEU A CA 1
ATOM 689 C C . LEU A 1 96 ? -5.182 6.417 4.090 1.00 96.62 96 LEU A C 1
ATOM 691 O O . LEU A 1 96 ? -5.260 6.844 2.939 1.00 96.62 96 LEU A O 1
ATOM 695 N N . ILE A 1 97 ? -4.526 5.295 4.396 1.00 97.75 97 ILE A N 1
ATOM 696 C CA . ILE A 1 97 ? -3.811 4.447 3.433 1.00 97.75 97 ILE A CA 1
ATOM 697 C C . ILE A 1 97 ? -4.745 3.991 2.308 1.00 97.75 97 ILE A C 1
ATOM 699 O O . ILE A 1 97 ? -4.426 4.173 1.132 1.00 97.75 97 ILE A O 1
ATOM 703 N N . ALA A 1 98 ? -5.925 3.465 2.647 1.00 97.25 98 ALA A N 1
ATOM 704 C CA . ALA A 1 98 ? -6.897 3.004 1.657 1.00 97.25 98 ALA A CA 1
ATOM 705 C C . ALA A 1 98 ? -7.374 4.134 0.730 1.00 97.25 98 ALA A C 1
ATOM 707 O O . ALA A 1 98 ? -7.424 3.963 -0.488 1.00 97.25 98 ALA A O 1
ATOM 708 N N . GLN A 1 99 ? -7.679 5.310 1.285 1.00 97.50 99 GLN A N 1
ATOM 709 C CA . GLN A 1 99 ? -8.080 6.477 0.494 1.00 97.50 99 GLN A CA 1
ATOM 710 C C . GLN A 1 99 ? -6.962 6.942 -0.442 1.00 97.50 99 GLN A C 1
ATOM 712 O O . GLN A 1 99 ? -7.222 7.233 -1.609 1.00 97.50 99 GLN A O 1
ATOM 717 N N . CYS A 1 100 ? -5.718 6.965 0.037 1.00 97.12 100 CYS A N 1
ATOM 718 C CA . CYS A 1 100 ? -4.562 7.330 -0.776 1.00 97.12 100 CYS A CA 1
ATOM 719 C C . CYS A 1 100 ? -4.300 6.319 -1.900 1.00 97.12 100 CYS A C 1
ATOM 721 O O . CYS A 1 100 ? -3.997 6.729 -3.022 1.00 97.12 100 CYS A O 1
ATOM 723 N N . ALA A 1 101 ? -4.502 5.025 -1.650 1.00 97.50 101 ALA A N 1
ATOM 724 C CA . ALA A 1 101 ? -4.418 4.000 -2.683 1.00 97.50 101 ALA A CA 1
ATOM 725 C C . ALA A 1 101 ? -5.516 4.154 -3.745 1.00 97.50 101 ALA A C 1
ATOM 727 O O . ALA A 1 101 ? -5.200 4.186 -4.928 1.00 97.50 101 ALA A O 1
ATOM 728 N N . ILE A 1 102 ? -6.779 4.344 -3.346 1.00 97.44 102 ILE A N 1
ATOM 729 C CA . ILE A 1 102 ? -7.908 4.536 -4.279 1.00 97.44 102 ILE A CA 1
ATOM 730 C C . ILE A 1 102 ? -7.736 5.817 -5.104 1.00 97.44 102 ILE A C 1
ATOM 732 O O . ILE A 1 102 ? -8.018 5.822 -6.299 1.00 97.44 102 ILE A O 1
ATOM 736 N N . ALA A 1 103 ? -7.252 6.899 -4.490 1.00 96.81 103 ALA A N 1
ATOM 737 C CA . ALA A 1 103 ? -6.978 8.146 -5.200 1.00 96.81 103 ALA A CA 1
ATOM 738 C C . ALA A 1 103 ? -5.853 7.995 -6.240 1.00 96.81 103 ALA A C 1
ATOM 740 O O . ALA A 1 103 ? -5.876 8.672 -7.264 1.00 96.81 103 ALA A O 1
ATOM 741 N N . THR A 1 104 ? -4.884 7.112 -5.984 1.00 97.62 104 THR A N 1
ATOM 742 C CA . THR A 1 104 ? -3.736 6.875 -6.876 1.00 97.62 104 THR A CA 1
ATOM 743 C C . THR A 1 104 ? -4.060 5.864 -7.973 1.00 97.62 104 THR A C 1
ATOM 745 O O . THR A 1 104 ? -3.724 6.079 -9.133 1.00 97.62 104 THR A O 1
ATOM 748 N N . ALA A 1 105 ? -4.732 4.773 -7.610 1.00 96.69 105 ALA A N 1
ATOM 749 C CA . ALA A 1 105 ? -5.110 3.666 -8.477 1.00 96.69 105 ALA A CA 1
ATOM 750 C C . ALA A 1 105 ? -6.624 3.402 -8.349 1.00 96.69 105 ALA A C 1
ATOM 752 O O . ALA A 1 105 ? -7.040 2.424 -7.724 1.00 96.69 105 ALA A O 1
ATOM 753 N N . PRO A 1 106 ? -7.483 4.252 -8.946 1.00 95.62 106 PRO A N 1
ATOM 754 C CA . PRO A 1 106 ? -8.938 4.106 -8.838 1.00 95.62 106 PRO A CA 1
ATOM 755 C C . PRO A 1 106 ? -9.463 2.813 -9.480 1.00 95.62 106 PRO A C 1
ATOM 757 O O . PRO A 1 106 ? -10.518 2.320 -9.085 1.00 95.62 106 PRO A O 1
ATOM 760 N N . GLY A 1 107 ? -8.717 2.234 -10.430 1.00 94.88 107 GLY A N 1
ATOM 761 C CA . GLY A 1 107 ? -9.013 0.919 -11.010 1.00 94.88 107 GLY A CA 1
ATOM 762 C C . GLY A 1 107 ? -8.905 -0.238 -10.009 1.00 94.88 107 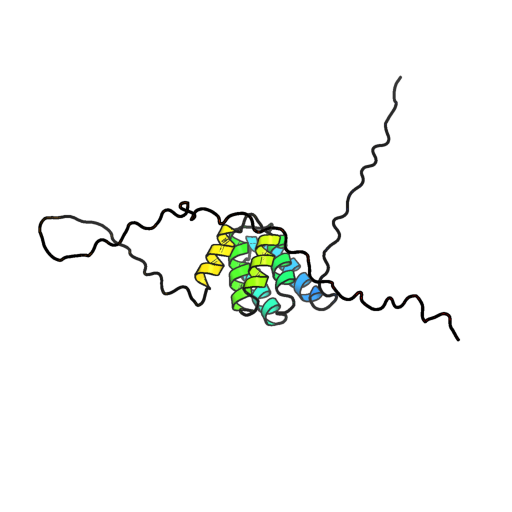GLY A C 1
ATOM 763 O O . GLY A 1 107 ? -9.564 -1.255 -10.200 1.00 94.88 107 GLY A O 1
ATOM 764 N N . SER A 1 108 ? -8.162 -0.048 -8.915 1.00 95.75 108 SER A N 1
ATOM 765 C CA . SER A 1 108 ? -7.902 -1.061 -7.887 1.00 95.75 108 SER A CA 1
ATOM 766 C C . SER A 1 108 ? -8.843 -1.006 -6.691 1.00 95.75 108 SER A C 1
ATOM 768 O O . SER A 1 108 ? -8.595 -1.635 -5.662 1.00 95.75 108 SER A O 1
ATOM 770 N N . LEU A 1 109 ? -9.953 -0.274 -6.806 1.00 95.56 109 LEU A N 1
ATOM 771 C CA . LEU A 1 109 ? -10.932 -0.121 -5.731 1.00 95.56 109 LEU A CA 1
ATOM 772 C C . LEU A 1 109 ? -11.408 -1.471 -5.179 1.00 95.56 109 LEU A C 1
ATOM 774 O O . LEU A 1 109 ? -11.463 -1.633 -3.961 1.00 95.56 109 LEU A O 1
ATOM 778 N N . GLY A 1 110 ? -11.712 -2.441 -6.049 1.00 95.38 110 GLY A N 1
ATOM 779 C CA . GLY A 1 110 ? -12.164 -3.769 -5.620 1.00 95.38 110 GLY A CA 1
ATOM 780 C C . GLY A 1 110 ? -11.120 -4.479 -4.758 1.00 95.38 110 GLY A C 1
ATOM 781 O O . GLY A 1 110 ? -11.444 -4.998 -3.691 1.00 95.38 110 GLY A O 1
ATOM 782 N N . ARG A 1 111 ? -9.849 -4.409 -5.167 1.00 95.94 111 ARG A N 1
ATOM 783 C CA . ARG A 1 111 ? -8.732 -5.006 -4.437 1.00 95.94 111 ARG A CA 1
ATOM 784 C C . ARG A 1 111 ? -8.482 -4.325 -3.092 1.00 95.94 111 ARG A C 1
ATOM 786 O O . ARG A 1 111 ? -8.259 -5.001 -2.092 1.00 95.94 111 ARG A O 1
ATOM 793 N N . VAL A 1 112 ? -8.562 -2.995 -3.038 1.00 96.44 112 VAL A N 1
ATOM 794 C CA . VAL A 1 112 ? -8.416 -2.242 -1.781 1.00 96.44 112 VAL A CA 1
ATOM 795 C C . VAL A 1 112 ? -9.552 -2.575 -0.810 1.00 96.44 112 VAL A C 1
ATOM 797 O O . VAL A 1 112 ? -9.299 -2.787 0.374 1.00 96.44 112 VAL A O 1
ATOM 800 N N . GLN A 1 113 ? -10.793 -2.669 -1.292 1.00 95.69 113 GLN A N 1
ATOM 801 C CA . GLN A 1 113 ? -11.942 -3.051 -0.465 1.00 95.69 113 GLN A CA 1
ATOM 802 C C . GLN A 1 113 ? -11.834 -4.482 0.066 1.00 95.69 113 GLN A C 1
ATOM 804 O O . GLN A 1 113 ? -12.159 -4.712 1.228 1.00 95.69 113 GLN A O 1
ATOM 809 N N . GLU A 1 114 ? -11.340 -5.422 -0.743 1.00 95.00 114 GLU A N 1
ATOM 810 C CA . GLU A 1 114 ? -11.060 -6.795 -0.310 1.00 95.00 114 GLU A CA 1
ATOM 811 C C . GLU A 1 114 ? -10.071 -6.811 0.864 1.00 95.00 114 GLU A C 1
ATOM 813 O O . GLU A 1 114 ? -10.334 -7.438 1.890 1.00 95.00 114 GLU A O 1
ATOM 818 N N . VAL A 1 115 ? -8.963 -6.070 0.756 1.00 95.50 115 VAL A N 1
ATOM 819 C CA . VAL A 1 115 ? -7.981 -5.943 1.845 1.00 95.50 115 VAL A CA 1
ATOM 820 C C . VAL A 1 115 ? -8.618 -5.310 3.084 1.00 95.50 115 VAL A C 1
ATOM 822 O O . VAL A 1 115 ? -8.398 -5.795 4.191 1.00 95.50 115 VAL A O 1
ATOM 825 N N . MET A 1 116 ? -9.448 -4.274 2.919 1.00 94.88 116 MET A N 1
ATOM 826 C CA . MET A 1 116 ? -10.114 -3.623 4.055 1.00 94.88 116 MET A CA 1
ATOM 827 C C . MET A 1 116 ? -11.058 -4.584 4.766 1.00 94.88 116 MET A C 1
ATOM 829 O O . MET A 1 116 ? -11.044 -4.637 5.988 1.00 94.88 116 MET A O 1
ATOM 833 N N . ALA A 1 117 ? -11.843 -5.357 4.017 1.00 93.50 117 ALA A N 1
ATOM 834 C CA . ALA A 1 117 ? -12.769 -6.331 4.579 1.00 93.50 117 ALA A CA 1
ATOM 835 C C . ALA A 1 117 ? -12.042 -7.460 5.324 1.00 93.50 117 ALA A C 1
ATOM 837 O O . ALA A 1 117 ? -12.520 -7.911 6.359 1.00 93.50 117 ALA A O 1
ATOM 838 N N . ARG A 1 118 ? -10.879 -7.899 4.822 1.00 92.69 118 ARG A N 1
ATOM 839 C CA . ARG A 1 118 ? -10.050 -8.936 5.463 1.00 92.69 118 ARG A CA 1
ATOM 840 C C . ARG A 1 118 ? -9.388 -8.458 6.755 1.00 92.69 118 ARG A C 1
ATOM 842 O O . ARG A 1 118 ? -9.197 -9.260 7.661 1.00 92.69 118 ARG A O 1
ATOM 849 N N . LEU A 1 119 ? -8.999 -7.185 6.813 1.00 91.06 119 LEU A N 1
ATOM 850 C CA . LEU A 1 119 ? -8.307 -6.594 7.962 1.00 91.06 119 LEU A CA 1
ATOM 851 C C . LEU A 1 119 ? -9.256 -5.895 8.944 1.00 91.06 119 LEU A C 1
ATOM 853 O O . LEU A 1 119 ? -8.799 -5.427 9.986 1.00 91.06 119 LEU A O 1
ATOM 857 N N . ASP A 1 120 ? -10.551 -5.796 8.627 1.00 83.25 120 ASP A N 1
ATOM 858 C CA . ASP A 1 120 ? -11.523 -5.148 9.501 1.00 83.25 120 ASP A CA 1
ATOM 859 C C . ASP A 1 120 ? -11.654 -5.937 10.817 1.00 83.25 120 ASP A C 1
ATOM 861 O O . ASP A 1 120 ? -12.055 -7.104 10.807 1.00 83.25 120 ASP A O 1
ATOM 865 N N . PRO A 1 121 ? -11.351 -5.323 11.974 1.00 65.56 121 PRO A N 1
ATOM 866 C CA . PRO A 1 121 ? -11.376 -6.012 13.262 1.00 65.56 121 PRO A CA 1
ATOM 867 C C . PRO A 1 121 ? -12.794 -6.412 13.719 1.00 65.56 121 PRO A C 1
ATOM 869 O O . PRO A 1 121 ? -12.934 -7.056 14.759 1.00 65.56 121 PRO A O 1
ATOM 872 N N . GLY A 1 122 ? -13.846 -6.035 12.980 1.00 66.00 122 GLY A N 1
ATOM 873 C CA . GLY A 1 122 ? -15.235 -6.449 13.184 1.00 66.00 122 GLY A CA 1
ATOM 874 C C . GLY A 1 122 ? -15.718 -7.547 12.228 1.00 66.00 122 GLY A C 1
ATOM 875 O O . GLY A 1 122 ? -16.856 -8.007 12.371 1.00 66.00 122 GLY A O 1
ATOM 876 N N . ALA A 1 123 ? -14.890 -7.999 11.282 1.00 60.12 123 ALA A N 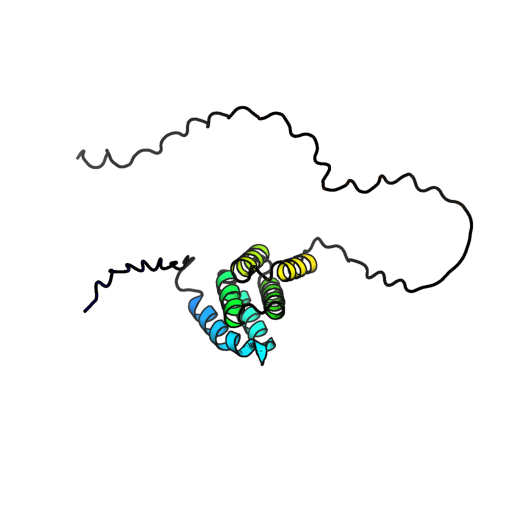1
ATOM 877 C CA . ALA A 1 123 ? -15.211 -9.101 10.382 1.00 60.12 123 ALA A CA 1
ATOM 878 C C . ALA A 1 123 ? -15.066 -10.443 11.119 1.00 60.12 123 ALA A C 1
ATOM 880 O O . ALA A 1 123 ? -14.025 -11.095 11.090 1.00 60.12 123 ALA A O 1
ATOM 881 N N . GLY A 1 124 ? -16.123 -10.851 11.824 1.00 50.84 124 GLY A N 1
ATOM 882 C CA . GLY A 1 124 ? -16.210 -12.180 12.426 1.00 50.84 124 GLY A CA 1
ATOM 883 C C . GLY A 1 124 ? -15.919 -13.281 11.399 1.00 50.84 124 GLY A C 1
ATOM 884 O O . GLY A 1 124 ? -16.426 -13.240 10.280 1.00 50.84 124 GLY A O 1
ATOM 885 N N . GLU A 1 125 ? -15.088 -14.237 11.814 1.00 54.78 125 GLU A N 1
ATOM 886 C CA . GLU A 1 125 ? -14.642 -15.453 11.124 1.00 54.78 125 GLU A CA 1
ATOM 887 C C . GLU A 1 125 ? -15.660 -15.962 10.081 1.00 54.78 125 GLU A C 1
ATOM 889 O O . GLU A 1 125 ? -16.641 -16.637 10.406 1.00 54.78 125 GLU A O 1
ATOM 894 N N . SER A 1 126 ? -15.465 -15.608 8.805 1.00 52.41 126 SER A N 1
ATOM 895 C CA . SER A 1 126 ? -16.277 -16.166 7.722 1.00 52.41 126 SER A CA 1
ATOM 896 C C . SER A 1 126 ? -15.853 -17.609 7.503 1.00 52.41 126 SER A C 1
ATOM 898 O O . SER A 1 126 ? -14.849 -17.888 6.859 1.00 52.41 126 SER A O 1
ATOM 900 N N . ALA A 1 127 ? -16.625 -18.520 8.088 1.00 48.09 127 ALA A N 1
ATOM 901 C CA . ALA A 1 127 ? -16.473 -19.951 7.920 1.00 48.09 127 ALA A CA 1
ATOM 902 C C . ALA A 1 127 ? -16.537 -20.342 6.435 1.00 48.09 127 ALA A C 1
ATOM 904 O O . ALA A 1 127 ? -17.579 -20.216 5.783 1.00 48.09 127 ALA A O 1
ATOM 905 N N . ASP A 1 128 ? -15.438 -20.899 5.933 1.00 51.75 128 ASP A N 1
ATOM 906 C CA . ASP A 1 128 ? -15.387 -21.675 4.701 1.00 51.75 128 ASP A CA 1
ATOM 907 C C . ASP A 1 128 ? -16.400 -22.830 4.766 1.00 51.75 128 ASP A C 1
ATOM 909 O O . ASP A 1 128 ? -16.145 -23.889 5.340 1.00 51.75 128 ASP A O 1
ATOM 913 N N . SER A 1 129 ? -17.578 -22.666 4.164 1.00 49.91 129 SER A N 1
ATOM 914 C CA . SER A 1 129 ? -18.501 -23.785 3.954 1.00 49.91 129 SER A CA 1
ATOM 915 C C . SER A 1 129 ? -18.267 -24.412 2.587 1.00 49.91 129 SER A C 1
ATOM 917 O O . SER A 1 129 ? -19.034 -24.235 1.641 1.00 49.91 129 SER A O 1
ATOM 919 N N . ALA A 1 130 ? -17.211 -25.219 2.506 1.00 54.00 130 ALA A N 1
ATOM 920 C CA . ALA A 1 130 ? -17.120 -26.277 1.514 1.00 54.00 130 ALA A CA 1
ATOM 921 C C . ALA A 1 130 ? -18.223 -27.313 1.792 1.00 54.00 130 ALA A C 1
ATOM 923 O O . ALA A 1 130 ? -18.152 -28.066 2.764 1.00 54.00 130 ALA A O 1
ATOM 924 N N . LYS A 1 131 ? -19.239 -27.409 0.928 1.00 48.09 131 LYS A N 1
ATOM 925 C CA . LYS A 1 131 ? -20.114 -28.590 0.908 1.00 48.09 131 LYS A CA 1
ATOM 926 C C . LYS A 1 131 ? -20.282 -29.141 -0.500 1.00 48.09 131 LYS A C 1
ATOM 928 O O . LYS A 1 131 ? -21.202 -28.798 -1.234 1.00 48.09 131 LYS A O 1
ATOM 933 N N . SER A 1 132 ? -19.371 -30.054 -0.833 1.00 44.66 132 SER A N 1
ATOM 934 C CA . SER A 1 132 ? -19.562 -31.054 -1.880 1.00 44.66 132 SER A CA 1
ATOM 935 C C . SER A 1 132 ? -20.706 -32.017 -1.527 1.00 44.66 132 SER A C 1
ATOM 937 O O . SER A 1 132 ? -20.781 -32.529 -0.415 1.00 44.66 132 SER A O 1
ATOM 939 N N . ALA A 1 133 ? -21.567 -32.231 -2.524 1.00 46.03 133 ALA A N 1
ATOM 940 C CA . ALA A 1 133 ? -22.310 -33.436 -2.912 1.00 46.03 133 ALA A CA 1
ATOM 941 C C . ALA A 1 133 ? -22.848 -34.434 -1.851 1.00 46.03 133 ALA A C 1
ATOM 943 O O . ALA A 1 133 ? -22.086 -35.126 -1.185 1.00 46.03 133 ALA A O 1
ATOM 944 N N . LYS A 1 134 ? -24.172 -34.689 -1.925 1.00 37.91 134 LYS A N 1
ATOM 945 C CA . LYS A 1 134 ? -24.802 -35.977 -2.340 1.00 37.91 134 LYS A CA 1
ATOM 946 C C . LYS A 1 134 ? -26.034 -36.399 -1.502 1.00 37.91 134 LYS A C 1
ATOM 948 O O . LYS A 1 134 ? -25.898 -36.932 -0.417 1.00 37.91 134 LYS A O 1
ATOM 953 N N . SER A 1 135 ? -27.203 -36.243 -2.142 1.00 40.19 135 SER A N 1
ATOM 954 C CA . SER A 1 135 ? -28.424 -37.086 -2.175 1.00 40.19 135 SER A CA 1
ATOM 955 C C . SER A 1 135 ? -29.189 -37.542 -0.917 1.00 40.19 135 SER A C 1
ATOM 957 O O . SER A 1 135 ? -28.637 -38.161 -0.019 1.00 40.19 135 SER A O 1
ATOM 959 N N . ALA A 1 136 ? -30.522 -37.463 -1.102 1.00 37.16 136 ALA A N 1
ATOM 960 C CA . ALA A 1 136 ? -31.614 -38.274 -0.539 1.00 37.16 136 ALA A CA 1
ATOM 961 C C . ALA A 1 136 ? -32.057 -37.926 0.895 1.00 37.16 136 ALA A C 1
ATOM 963 O O . ALA A 1 136 ? -31.244 -37.582 1.733 1.00 37.16 136 ALA A O 1
ATOM 964 N N . LYS A 1 137 ? -33.321 -38.041 1.302 1.00 37.03 137 LYS A N 1
ATOM 965 C CA . LYS A 1 137 ? -34.637 -38.211 0.671 1.00 37.03 137 LYS A CA 1
ATOM 966 C C . LYS A 1 137 ? -35.621 -38.116 1.855 1.00 37.03 137 LYS A C 1
ATOM 968 O O . LYS A 1 137 ? -35.400 -38.795 2.844 1.00 37.03 137 LYS A O 1
ATOM 973 N N . ASP A 1 138 ? -36.655 -37.289 1.717 1.00 41.09 138 ASP A N 1
ATOM 974 C CA . ASP A 1 138 ? -37.925 -37.266 2.465 1.00 41.09 138 ASP A CA 1
ATOM 975 C C . ASP A 1 138 ? -37.980 -37.124 4.012 1.00 41.09 138 ASP A C 1
ATOM 977 O O . ASP A 1 138 ? -37.429 -37.891 4.790 1.00 41.09 138 ASP A O 1
ATOM 981 N N . ALA A 1 139 ? -38.880 -36.204 4.388 1.00 37.31 139 ALA A N 1
ATOM 982 C CA . ALA A 1 139 ? -39.835 -36.244 5.503 1.00 37.31 139 ALA A CA 1
ATOM 983 C C . ALA A 1 139 ? -39.435 -35.782 6.927 1.00 37.31 139 ALA A C 1
ATOM 985 O O . ALA A 1 139 ? -39.069 -36.552 7.804 1.00 37.31 139 ALA A O 1
ATOM 986 N N . LYS A 1 140 ? -39.834 -34.522 7.165 1.00 34.12 140 LYS A N 1
ATOM 987 C CA . LYS A 1 140 ? -40.838 -34.103 8.167 1.00 34.12 140 LYS A CA 1
ATOM 988 C C . LYS A 1 140 ? -40.379 -33.920 9.621 1.00 34.12 140 LYS A C 1
ATOM 990 O O . LYS A 1 140 ? -40.449 -34.828 10.436 1.00 34.12 140 LYS A O 1
ATOM 995 N N . GLY A 1 141 ? -40.195 -32.641 9.958 1.00 34.25 141 GLY A N 1
ATOM 996 C CA . GLY A 1 141 ? -40.718 -32.063 11.197 1.00 34.25 141 GLY A CA 1
ATOM 997 C C . GLY A 1 141 ? -39.680 -31.413 12.101 1.00 34.25 141 GLY A C 1
ATOM 998 O O . GLY A 1 141 ? -39.134 -32.083 12.961 1.00 34.25 141 GLY A O 1
ATOM 999 N N . VAL A 1 142 ? -39.489 -30.099 11.962 1.00 33.56 142 VAL A N 1
ATOM 1000 C CA . VAL A 1 142 ? -39.531 -29.145 13.082 1.00 33.56 142 VAL A CA 1
ATOM 1001 C C . VAL A 1 142 ? -39.604 -27.728 12.509 1.00 33.56 142 VAL A C 1
ATOM 1003 O O . VAL A 1 142 ? -38.948 -27.379 11.533 1.00 33.56 142 VAL A O 1
ATOM 1006 N N . GLU A 1 143 ? -40.510 -26.972 13.103 1.00 41.41 143 GLU A N 1
ATOM 1007 C CA . GLU A 1 143 ? -40.928 -25.610 12.818 1.00 41.41 143 GLU A CA 1
ATOM 1008 C C . GLU A 1 143 ? -39.759 -24.613 12.752 1.00 41.41 143 GLU A C 1
ATOM 1010 O O . GLU A 1 143 ? -39.024 -24.438 13.721 1.00 41.41 143 GLU A O 1
ATOM 1015 N N . VAL A 1 144 ? -39.631 -23.913 11.620 1.00 36.44 144 VAL A N 1
ATOM 1016 C CA . VAL A 1 144 ? -38.883 -22.655 11.526 1.00 36.44 144 VAL A CA 1
ATOM 1017 C C . VAL A 1 144 ? -39.880 -21.585 11.097 1.00 36.44 144 VAL A C 1
ATOM 1019 O O . VAL A 1 144 ? -40.411 -21.596 9.989 1.00 36.44 144 V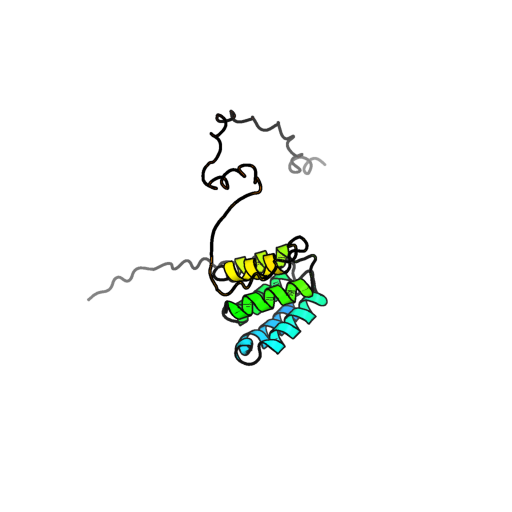AL A O 1
ATOM 1022 N N . LYS A 1 145 ? -40.172 -20.701 12.050 1.00 40.44 145 LYS A N 1
ATOM 1023 C CA . LYS A 1 145 ? -40.858 -19.412 11.918 1.00 40.44 145 LYS A CA 1
ATOM 1024 C C . LYS A 1 145 ? -40.494 -18.745 10.573 1.00 40.44 145 LYS A C 1
ATOM 1026 O O . LYS A 1 145 ? -39.308 -18.762 10.247 1.00 40.44 145 LYS A O 1
ATOM 1031 N N . PRO A 1 146 ? -41.427 -18.144 9.804 1.00 38.12 146 PRO A N 1
ATOM 1032 C CA . PRO A 1 146 ? -41.071 -17.452 8.569 1.00 38.12 146 PRO A CA 1
ATOM 1033 C C . PRO A 1 146 ? -40.081 -16.332 8.889 1.00 38.12 146 PRO A C 1
ATOM 1035 O O . PRO A 1 146 ? -40.450 -15.291 9.434 1.00 38.12 146 PRO A O 1
ATOM 1038 N N . GLN A 1 147 ? -38.804 -16.564 8.604 1.00 40.25 147 GLN A N 1
ATOM 1039 C CA . GLN A 1 147 ? -37.840 -15.491 8.511 1.00 40.25 147 GLN A CA 1
ATOM 1040 C C . GLN A 1 147 ? -38.180 -14.800 7.197 1.00 40.25 147 GLN A C 1
ATOM 1042 O O . GLN A 1 147 ? -38.119 -15.409 6.128 1.00 40.25 147 GLN A O 1
ATOM 1047 N N . ALA A 1 148 ? -38.699 -13.581 7.329 1.00 43.50 148 ALA A N 1
ATOM 1048 C CA . ALA A 1 148 ? -39.064 -12.728 6.217 1.00 43.50 148 ALA A CA 1
ATOM 1049 C C . ALA A 1 148 ? -37.928 -12.710 5.190 1.00 43.50 148 ALA A C 1
ATOM 1051 O O . ALA A 1 148 ? -36.752 -12.717 5.563 1.00 43.50 148 ALA A O 1
ATOM 1052 N N . ALA A 1 149 ? -38.305 -12.711 3.912 1.00 53.41 149 ALA A N 1
ATOM 1053 C CA . ALA A 1 149 ? -37.382 -12.508 2.810 1.00 53.41 149 ALA A CA 1
ATOM 1054 C C . ALA A 1 149 ? -36.415 -11.354 3.143 1.00 53.41 149 ALA A C 1
ATOM 1056 O O . ALA A 1 149 ? -36.860 -10.361 3.732 1.00 53.41 149 ALA A O 1
ATOM 1057 N N . PRO A 1 150 ? -35.115 -11.463 2.813 1.00 53.94 150 PRO A N 1
ATOM 1058 C CA . PRO A 1 150 ? -34.233 -10.311 2.911 1.00 53.94 150 PRO A CA 1
ATOM 1059 C C . PRO A 1 150 ? -34.863 -9.181 2.092 1.00 53.94 150 PRO A C 1
ATOM 1061 O O . PRO A 1 150 ? -35.225 -9.387 0.935 1.00 53.94 150 PRO A O 1
ATOM 1064 N N . ALA A 1 151 ? -35.079 -8.033 2.735 1.00 60.72 151 ALA A N 1
ATOM 1065 C CA . ALA A 1 151 ? -35.633 -6.861 2.080 1.00 60.72 151 ALA A CA 1
ATOM 1066 C C . ALA A 1 151 ? -34.760 -6.517 0.867 1.00 60.72 151 ALA A C 1
ATOM 1068 O O . ALA A 1 151 ? -33.533 -6.462 0.980 1.00 60.72 151 ALA A O 1
ATOM 1069 N N . ASP A 1 152 ? -35.400 -6.336 -0.285 1.00 68.19 152 ASP A N 1
ATOM 1070 C CA . ASP A 1 152 ? -34.734 -5.905 -1.504 1.00 68.19 152 ASP A CA 1
ATOM 1071 C C . ASP A 1 152 ? -34.077 -4.536 -1.226 1.00 68.19 152 ASP A C 1
ATOM 1073 O O . ASP A 1 152 ? -34.757 -3.622 -0.751 1.00 68.19 152 ASP A O 1
ATOM 1077 N N . PRO A 1 153 ? -32.762 -4.361 -1.449 1.00 63.97 153 PRO A N 1
ATOM 1078 C CA . PRO A 1 153 ? -32.039 -3.137 -1.084 1.00 63.97 153 PRO A CA 1
ATOM 1079 C C . PRO A 1 153 ? -32.471 -1.893 -1.883 1.00 63.97 153 PRO A C 1
ATOM 1081 O O . PRO A 1 153 ? -31.941 -0.806 -1.653 1.00 63.97 153 PRO A O 1
ATOM 1084 N N . LEU A 1 154 ? -33.417 -2.038 -2.815 1.00 65.50 154 LEU A N 1
ATOM 1085 C CA . LEU A 1 154 ? -34.038 -0.950 -3.571 1.00 65.50 154 LEU A CA 1
ATOM 1086 C C . LEU A 1 154 ? -35.398 -0.499 -3.010 1.00 65.50 154 LEU A C 1
ATOM 1088 O O . LEU A 1 154 ? -35.945 0.489 -3.502 1.00 65.50 154 LEU A O 1
ATOM 1092 N N . ASP A 1 155 ? -35.924 -1.150 -1.969 1.00 67.19 155 ASP A N 1
ATOM 1093 C CA . ASP A 1 155 ? -37.156 -0.736 -1.285 1.00 67.19 155 ASP A CA 1
ATOM 1094 C C . ASP A 1 155 ? -36.845 0.353 -0.238 1.00 67.19 155 ASP A C 1
ATOM 1096 O O . ASP A 1 155 ? -36.853 0.154 0.980 1.00 67.19 155 ASP A O 1
ATOM 1100 N N . LEU A 1 156 ? -36.469 1.533 -0.738 1.00 68.94 156 LEU A N 1
ATOM 1101 C CA . LEU A 1 156 ? -36.285 2.733 0.076 1.00 68.94 156 LEU A CA 1
ATOM 1102 C C . LEU A 1 156 ? -37.656 3.212 0.586 1.00 68.94 156 LEU A C 1
ATOM 1104 O O . LEU A 1 156 ? -38.587 3.349 -0.213 1.00 68.94 156 LEU A O 1
ATOM 1108 N N . PRO A 1 157 ? -37.801 3.534 1.886 1.00 71.62 157 PRO A N 1
ATOM 1109 C CA . PRO A 1 157 ? -39.038 4.108 2.400 1.00 71.62 157 PRO A CA 1
ATOM 1110 C C . PRO A 1 157 ? -39.367 5.418 1.661 1.00 71.62 157 PRO A C 1
ATOM 1112 O O . PRO A 1 157 ? -38.447 6.140 1.262 1.00 71.62 157 PRO A O 1
ATOM 1115 N N . PRO A 1 158 ? -40.659 5.762 1.486 1.00 70.62 158 PRO A N 1
ATOM 1116 C CA . PRO A 1 158 ? -41.054 6.993 0.812 1.00 70.62 158 PRO A CA 1
ATOM 1117 C C . PRO A 1 158 ? -40.372 8.189 1.481 1.00 70.62 158 PRO A C 1
ATOM 1119 O O . PRO A 1 158 ? -40.463 8.365 2.698 1.00 70.62 158 PRO A O 1
ATOM 1122 N N . MET A 1 159 ? -39.653 8.982 0.678 1.00 67.38 159 MET A N 1
ATOM 1123 C CA . MET A 1 159 ? -38.900 10.127 1.182 1.00 67.38 159 MET A CA 1
ATOM 1124 C C . MET A 1 159 ? -39.823 11.069 1.968 1.00 67.38 159 MET A C 1
ATOM 1126 O O . MET A 1 159 ? -40.940 11.347 1.515 1.00 67.38 159 MET A O 1
ATOM 1130 N N . PRO A 1 160 ? -39.374 11.589 3.124 1.00 70.44 160 PRO A N 1
ATOM 1131 C CA . PRO A 1 160 ? -40.122 12.609 3.837 1.00 70.44 160 PRO A CA 1
ATOM 1132 C C . PRO A 1 160 ? -40.298 13.851 2.944 1.00 70.44 160 PRO A C 1
ATOM 1134 O O . PRO A 1 160 ? -39.450 14.120 2.086 1.00 70.44 160 PRO A O 1
ATOM 1137 N N . PRO A 1 161 ? -41.390 14.616 3.122 1.00 75.62 161 PRO A N 1
ATOM 1138 C CA . PRO A 1 161 ? -41.620 15.829 2.349 1.00 75.62 161 PRO A CA 1
ATOM 1139 C C . PRO A 1 161 ? -40.433 16.796 2.494 1.00 75.62 161 PRO A C 1
ATOM 1141 O O . PRO A 1 161 ? -39.797 16.828 3.553 1.00 75.62 161 PRO A O 1
ATOM 1144 N N . PRO A 1 162 ? -40.126 17.593 1.453 1.00 71.69 162 PRO A N 1
ATOM 1145 C CA . PRO A 1 162 ? -38.991 18.502 1.475 1.00 71.69 162 PRO A CA 1
ATOM 1146 C C . PRO A 1 162 ? -39.116 19.469 2.652 1.00 71.69 162 PRO A C 1
ATOM 1148 O O . PRO A 1 162 ? -40.101 20.195 2.790 1.00 71.69 162 PRO A O 1
ATOM 1151 N N . ILE A 1 163 ? -38.097 19.454 3.509 1.00 70.06 163 ILE A N 1
ATOM 1152 C CA . ILE A 1 163 ? -37.963 20.388 4.621 1.00 70.06 163 ILE A CA 1
ATOM 1153 C C . ILE A 1 163 ? -37.772 21.782 4.000 1.00 70.06 163 ILE A C 1
ATOM 1155 O O . ILE A 1 163 ? -36.906 21.931 3.130 1.00 70.06 163 ILE A O 1
ATOM 1159 N N . PRO A 1 164 ? -38.556 22.807 4.385 1.00 75.69 164 PRO A N 1
ATOM 1160 C CA . PRO A 1 164 ? -38.312 24.165 3.917 1.00 75.69 164 PRO A CA 1
ATOM 1161 C C . PRO A 1 164 ? -36.894 24.600 4.321 1.00 75.69 164 PRO A C 1
ATOM 1163 O O . PRO A 1 164 ? -36.419 24.188 5.384 1.00 75.69 164 PRO A O 1
ATOM 1166 N N . PRO A 1 165 ? -36.201 25.415 3.505 1.00 73.31 165 PRO A N 1
ATOM 1167 C CA . PRO A 1 165 ? -34.836 25.825 3.802 1.00 73.31 165 PRO A CA 1
ATOM 1168 C C . PRO A 1 165 ? -34.793 26.522 5.165 1.00 73.31 165 PRO A C 1
ATOM 1170 O O . PRO A 1 165 ? -35.371 27.596 5.344 1.00 73.31 165 PRO A O 1
ATOM 1173 N N . LEU A 1 166 ? -34.113 25.899 6.134 1.00 69.31 166 LEU A N 1
ATOM 1174 C CA . LEU A 1 166 ? -33.766 26.560 7.385 1.00 69.31 166 LEU A CA 1
ATOM 1175 C C . LEU A 1 166 ? -32.862 27.739 7.029 1.00 69.31 166 LEU A C 1
ATOM 1177 O O . LEU A 1 166 ? -31.776 27.551 6.480 1.00 69.31 166 LEU A O 1
ATOM 1181 N N . ALA A 1 167 ? -33.317 28.955 7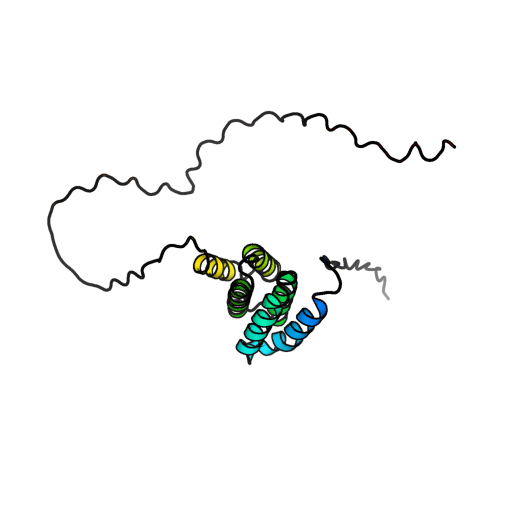.335 1.00 73.81 167 ALA A N 1
ATOM 1182 C CA . ALA A 1 167 ? -32.451 30.120 7.291 1.00 73.81 167 ALA A CA 1
ATOM 1183 C C . ALA A 1 167 ? -31.217 29.830 8.166 1.00 73.81 167 ALA A C 1
ATOM 1185 O O . ALA A 1 167 ? -31.387 29.384 9.308 1.00 73.81 167 ALA A O 1
ATOM 1186 N N . PRO A 1 168 ? -29.988 30.033 7.659 1.00 72.50 168 PRO A N 1
ATOM 1187 C CA . PRO A 1 168 ? -28.804 29.845 8.476 1.00 72.50 168 PRO A CA 1
ATOM 1188 C C . PRO A 1 168 ? -28.886 30.772 9.696 1.00 72.50 168 PRO A C 1
ATOM 1190 O O . PRO A 1 168 ? -29.369 31.906 9.572 1.00 72.50 168 PRO A O 1
ATOM 1193 N N . PRO A 1 169 ? -28.431 30.319 10.877 1.00 72.06 169 PRO A N 1
ATOM 1194 C CA . PRO A 1 169 ? -28.335 31.198 12.030 1.00 72.06 169 PRO A CA 1
ATOM 1195 C C . PRO A 1 169 ? -27.457 32.406 11.664 1.00 72.06 169 PRO A C 1
ATOM 1197 O O . PRO A 1 169 ? -26.495 32.251 10.905 1.00 72.06 169 PRO A O 1
ATOM 1200 N N . PRO A 1 170 ? -27.760 33.616 12.167 1.00 74.50 170 PRO A N 1
ATOM 1201 C CA . PRO A 1 170 ? -26.921 34.777 11.918 1.00 74.50 170 PRO A CA 1
ATOM 1202 C C . PRO A 1 170 ? -25.530 34.511 12.498 1.00 74.50 170 PRO A C 1
ATOM 1204 O O . PRO A 1 170 ? -25.333 34.544 13.711 1.00 74.50 170 PRO A O 1
ATOM 1207 N N . TYR A 1 171 ? -24.558 34.226 11.632 1.00 70.12 171 TYR A N 1
ATOM 1208 C CA . TYR A 1 171 ? -23.164 34.167 12.043 1.00 70.12 171 TYR A CA 1
ATOM 1209 C C . TYR A 1 171 ? -22.738 35.579 12.463 1.00 70.12 171 TYR A C 1
ATOM 1211 O O . TYR A 1 171 ? -22.894 36.516 11.667 1.00 70.12 171 TYR A O 1
ATOM 1219 N N . PRO A 1 172 ? -22.205 35.780 13.682 1.00 74.38 172 PRO A N 1
ATOM 1220 C CA . PRO A 1 172 ? -21.551 37.036 14.001 1.00 74.38 172 PRO A CA 1
ATOM 1221 C C . PRO A 1 172 ? -20.398 37.222 13.014 1.00 74.38 172 PRO A C 1
ATOM 1223 O O . PRO A 1 172 ? -19.557 36.335 12.852 1.00 74.38 172 PRO A O 1
ATOM 1226 N N . ARG A 1 173 ? -20.378 38.363 12.313 1.00 70.38 173 ARG A N 1
ATOM 1227 C CA . ARG A 1 173 ? -19.239 38.711 11.461 1.00 70.38 173 ARG A CA 1
ATOM 1228 C C . ARG A 1 173 ? -17.979 38.719 12.334 1.00 70.38 173 ARG A C 1
ATOM 1230 O O . ARG A 1 173 ? -18.004 39.375 13.378 1.00 70.38 173 ARG A O 1
ATOM 1237 N N . PRO A 1 174 ? -16.895 38.033 11.932 1.00 70.56 174 PRO A N 1
ATOM 1238 C CA . PRO A 1 174 ? -15.618 38.209 12.603 1.00 70.56 174 PRO A CA 1
ATOM 1239 C C . PRO A 1 174 ? -15.228 39.693 12.526 1.00 70.56 174 PRO A C 1
ATOM 1241 O O . PRO A 1 174 ? -15.521 40.341 11.512 1.00 70.56 174 PRO A O 1
ATOM 1244 N N . PRO A 1 175 ? -14.611 40.257 13.577 1.00 66.44 175 PRO A N 1
ATOM 1245 C CA . PRO A 1 175 ? -14.152 41.636 13.546 1.00 66.44 175 PRO A CA 1
ATOM 1246 C C . PRO A 1 175 ? -13.190 41.805 12.369 1.00 66.44 175 PRO A C 1
ATOM 1248 O O . PRO A 1 175 ? -12.148 41.157 12.292 1.00 66.44 175 PRO A O 1
ATOM 1251 N N . SER A 1 176 ? -13.571 42.652 11.417 1.00 59.31 176 SER A N 1
ATOM 1252 C CA . SER A 1 176 ? -12.721 43.046 10.302 1.00 59.31 176 SER A CA 1
ATOM 1253 C C . SER A 1 176 ? -11.530 43.821 10.857 1.00 59.31 176 SER A C 1
ATOM 1255 O O . SER A 1 176 ? -11.672 44.965 11.278 1.00 59.31 176 SER A O 1
ATOM 1257 N N . THR A 1 177 ? -10.346 43.216 10.834 1.00 62.00 177 THR A N 1
ATOM 1258 C CA . THR A 1 177 ? -9.074 43.800 11.295 1.00 62.00 177 THR A CA 1
ATOM 1259 C C . THR A 1 177 ? -8.539 44.921 10.389 1.00 62.00 177 THR A C 1
ATOM 1261 O O . THR A 1 177 ? -7.364 45.263 10.461 1.00 62.00 177 THR A O 1
ATOM 1264 N N . GLN A 1 178 ? -9.375 45.529 9.537 1.00 57.41 178 GLN A N 1
ATOM 1265 C CA . GLN A 1 178 ? -8.935 46.477 8.505 1.00 57.41 178 GLN A CA 1
ATOM 1266 C C . GLN A 1 178 ? -9.266 47.955 8.792 1.00 57.41 178 GLN A C 1
ATOM 1268 O O . GLN A 1 178 ? -8.989 48.801 7.949 1.00 57.41 178 GLN A O 1
ATOM 1273 N N . THR A 1 179 ? -9.822 48.305 9.958 1.00 57.25 179 THR A N 1
ATOM 1274 C CA . THR A 1 179 ? -10.136 49.719 10.277 1.00 57.25 179 THR A CA 1
ATOM 1275 C C . THR A 1 179 ? -9.542 50.275 11.571 1.00 57.25 179 THR A C 1
ATOM 1277 O O . THR A 1 179 ? -9.720 51.461 11.823 1.00 57.25 179 THR A O 1
ATOM 1280 N N . ASP A 1 180 ? -8.753 49.508 12.330 1.00 54.97 180 ASP A N 1
ATOM 1281 C CA . ASP A 1 180 ? -8.108 50.003 13.567 1.00 54.97 180 ASP A CA 1
ATOM 1282 C C . ASP A 1 180 ? -6.594 50.269 13.453 1.00 54.97 180 ASP A C 1
ATOM 1284 O O . ASP A 1 180 ? -5.958 50.658 14.425 1.00 54.97 180 ASP A O 1
ATOM 1288 N N . PHE A 1 181 ? -5.995 50.138 12.263 1.00 53.84 181 PHE A N 1
ATOM 1289 C CA . PHE A 1 181 ? -4.562 50.425 12.066 1.00 53.84 181 PHE A CA 1
ATOM 1290 C C . PHE A 1 181 ? -4.236 51.878 11.666 1.00 53.84 181 PHE A C 1
ATOM 1292 O O . PHE A 1 181 ? -3.067 52.204 11.490 1.00 53.84 181 PHE A O 1
ATOM 1299 N N . TYR A 1 182 ? -5.235 52.762 11.536 1.00 53.00 182 TYR A N 1
ATOM 1300 C CA . TYR A 1 182 ? -5.042 54.161 11.103 1.00 53.00 182 TYR A CA 1
ATOM 1301 C C . TYR A 1 182 ? -5.550 55.218 12.099 1.00 53.00 182 TYR A C 1
ATOM 1303 O O . TYR A 1 182 ? -5.871 56.346 11.720 1.00 53.00 182 TYR A O 1
ATOM 1311 N N . ARG A 1 183 ? -5.599 54.886 13.392 1.00 51.69 183 ARG A N 1
ATOM 1312 C CA . ARG A 1 183 ? -5.746 55.883 14.461 1.00 51.69 183 ARG A CA 1
ATOM 1313 C C . ARG A 1 183 ? -4.673 55.699 15.530 1.00 51.69 183 ARG A C 1
ATOM 1315 O O . ARG A 1 183 ? -4.951 55.143 16.583 1.00 51.69 183 ARG A O 1
ATOM 1322 N N . PHE A 1 184 ? -3.481 56.210 15.246 1.00 51.72 184 PHE A N 1
ATOM 1323 C CA . PHE A 1 184 ? -2.570 56.801 16.225 1.00 51.72 184 PHE A CA 1
ATOM 1324 C C . PHE A 1 184 ? -1.776 57.912 15.545 1.00 51.72 184 PHE A C 1
ATOM 1326 O O . PHE A 1 184 ? -1.401 57.716 14.366 1.00 51.72 184 PHE A O 1
#

Radius of gyration: 28.03 Å; chains: 1; bounding box: 56×95×68 Å

Sequence (184 aa):
MKTLLPATILALLATGPMAFGENGCEASIERITAVAGRAKVDPIELLRMVDVEVTGNPGCCCEIVKAAIQGTECDDAIVGYVVETAIQAAPDQMRLIAQCAIATAPGSLGRVQEVMARLDPGAGESADSAKSAKSAKDAKGVEVKPQAAPADPLDLPPMPPPIPPLAPPPYPRPPSTQTDFYRF